Protein AF-A0A4Y9F0M6-F1 (afdb_monomer)

Sequence (57 aa):
MKAARFYDNKDIRIEDIDEPAAGAGEVLIKVAWCGICGTDLHEYLDGPIFCPTHSTP

InterPro domains:
  IPR011032 GroES-like superfamily [SSF50129] (1-49)
  IPR013154 Alcohol dehydrogenase-like, N-terminal [PF08240] (23-49)
  IPR050129 Zinc-containing alcohol dehydrogenase [PTHR43401] (1-46)

Nearest PDB structures (foldseek):
  1ped-assembly1_D  TM=8.293E-01  e=1.302E+00  Clostridium beijerinckii
  3fsr-assembly1_D  TM=8.689E-01  e=2.553E+00  Thermoanaerobacter brockii
  2oui-assembly1_A  TM=6.915E-01  e=3.125E+00  Entamoeba histolytica

pLDDT: mean 94.16, std 3.59, range [77.75, 98.19]

Solvent-accessible surface area (backbone atoms only — not comparable to full-atom values): 3920 Å² total; per-residue (Å²): 73,80,45,81,47,82,79,50,54,74,36,71,46,81,42,79,46,83,75,85,80,62,58,95,96,54,79,80,79,84,82,88,78,87,82,89,54,75,63,58,53,46,32,36,74,77,18,69,76,83,56,69,44,93,92,54,115

Organism: NCBI:txid85336

Radius of gyration: 13.79 Å; Cα contacts (8 Å, |Δi|>4): 52; chains: 1; bounding box: 28×29×33 Å

Structure (mmCIF, N/CA/C/O backbone):
data_AF-A0A4Y9F0M6-F1
#
_entry.id   AF-A0A4Y9F0M6-F1
#
loop_
_atom_site.group_PDB
_atom_site.id
_atom_site.type_symbol
_atom_site.label_atom_id
_atom_site.label_alt_id
_atom_site.label_comp_id
_atom_site.label_asym_id
_atom_site.label_entity_id
_atom_site.label_seq_id
_atom_site.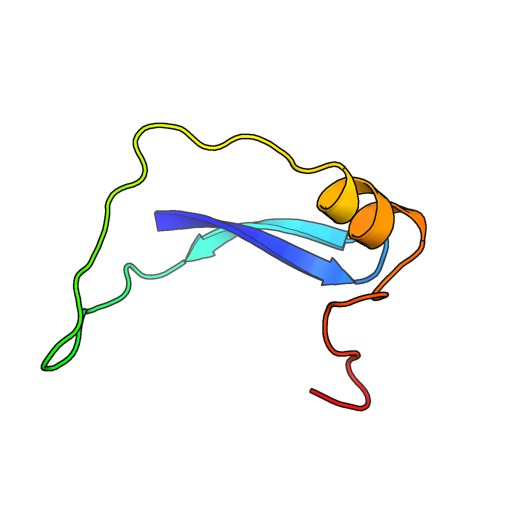pdbx_PDB_ins_code
_atom_site.Cartn_x
_atom_site.Cartn_y
_atom_site.Cartn_z
_atom_site.occupancy
_atom_site.B_iso_or_equiv
_atom_site.auth_seq_id
_atom_site.auth_comp_id
_atom_site.auth_asym_id
_atom_site.auth_atom_id
_atom_site.pdbx_PDB_model_num
ATOM 1 N N . MET A 1 1 ? -13.316 -3.497 -0.390 1.00 94.56 1 MET A N 1
ATOM 2 C CA . MET A 1 1 ? -12.636 -2.201 -0.578 1.00 94.56 1 MET A CA 1
ATOM 3 C C . MET A 1 1 ? -11.575 -2.294 -1.669 1.00 94.56 1 MET A C 1
ATOM 5 O O . MET A 1 1 ? -11.011 -3.363 -1.854 1.00 94.56 1 MET A O 1
ATOM 9 N N . LYS A 1 2 ? -11.285 -1.190 -2.374 1.00 94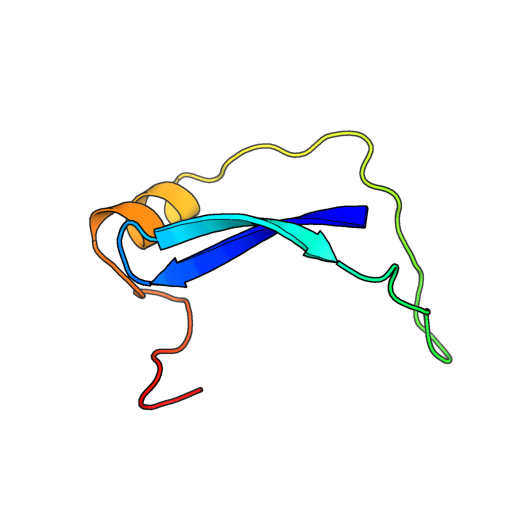.81 2 LYS A N 1
ATOM 10 C CA . LYS A 1 2 ? -10.189 -1.144 -3.357 1.00 94.81 2 LYS A CA 1
ATOM 11 C C . LYS A 1 2 ? -8.829 -1.099 -2.664 1.00 94.81 2 LYS A C 1
ATOM 13 O O . LYS A 1 2 ? -8.661 -0.316 -1.730 1.00 94.81 2 LYS A O 1
ATOM 18 N N . ALA A 1 3 ? -7.871 -1.879 -3.152 1.00 96.56 3 ALA A N 1
ATOM 19 C CA . ALA A 1 3 ? -6.499 -1.916 -2.656 1.00 96.56 3 ALA A CA 1
ATOM 20 C C . ALA A 1 3 ? -5.493 -2.040 -3.809 1.00 96.56 3 ALA A C 1
ATOM 22 O O . ALA A 1 3 ? -5.757 -2.728 -4.793 1.00 96.56 3 ALA A O 1
ATOM 23 N N . ALA A 1 4 ? -4.335 -1.392 -3.668 1.00 95.62 4 ALA A N 1
ATOM 24 C CA . ALA A 1 4 ? -3.162 -1.665 -4.492 1.00 95.62 4 ALA A CA 1
ATOM 25 C C . ALA A 1 4 ? -2.335 -2.759 -3.808 1.00 95.62 4 ALA A C 1
ATOM 27 O O . ALA A 1 4 ? -1.985 -2.611 -2.637 1.00 95.62 4 ALA A O 1
ATOM 28 N N . ARG A 1 5 ? -2.052 -3.858 -4.509 1.00 94.56 5 ARG A N 1
ATOM 29 C CA . ARG A 1 5 ? -1.330 -5.013 -3.962 1.00 94.56 5 ARG A CA 1
ATOM 30 C C . ARG A 1 5 ? -0.112 -5.328 -4.813 1.00 94.56 5 ARG A C 1
ATOM 32 O O . ARG A 1 5 ? -0.219 -5.411 -6.034 1.00 94.56 5 ARG A O 1
ATOM 39 N N . PHE A 1 6 ? 1.026 -5.478 -4.146 1.00 94.19 6 PHE A N 1
ATOM 40 C CA . PHE A 1 6 ? 2.300 -5.858 -4.743 1.00 94.19 6 PHE A CA 1
ATOM 41 C C . PHE A 1 6 ? 2.416 -7.385 -4.772 1.00 94.19 6 PHE A C 1
ATOM 43 O O . PHE A 1 6 ? 2.260 -8.032 -3.737 1.00 94.19 6 PHE A O 1
ATOM 50 N N . TYR A 1 7 ? 2.651 -7.944 -5.957 1.00 93.19 7 TYR A N 1
ATOM 51 C CA . TYR A 1 7 ? 2.797 -9.383 -6.184 1.00 93.19 7 TYR A CA 1
ATOM 52 C C . TYR A 1 7 ? 4.234 -9.774 -6.535 1.00 93.19 7 TYR A C 1
ATOM 54 O O . TYR A 1 7 ? 4.679 -10.852 -6.139 1.00 93.19 7 TYR A O 1
ATOM 62 N N . ASP A 1 8 ? 4.940 -8.917 -7.275 1.00 92.56 8 ASP A N 1
ATOM 63 C CA . ASP A 1 8 ? 6.356 -9.054 -7.626 1.00 92.56 8 ASP A CA 1
ATOM 64 C C . ASP A 1 8 ? 6.875 -7.755 -8.283 1.00 92.56 8 ASP A C 1
ATOM 66 O O . ASP A 1 8 ? 6.122 -6.794 -8.478 1.00 92.56 8 ASP A O 1
ATOM 70 N N . ASN A 1 9 ? 8.153 -7.737 -8.677 1.00 93.75 9 ASN A N 1
ATOM 71 C CA . ASN A 1 9 ? 8.763 -6.692 -9.498 1.00 93.75 9 ASN A CA 1
ATOM 72 C C . ASN A 1 9 ? 7.868 -6.367 -10.709 1.00 93.75 9 ASN A C 1
ATOM 74 O O . ASN A 1 9 ? 7.515 -7.249 -11.496 1.00 93.75 9 ASN A O 1
ATOM 78 N N . LYS A 1 10 ? 7.516 -5.087 -10.866 1.00 95.31 10 LYS A N 1
ATOM 79 C CA . LYS A 1 10 ? 6.607 -4.570 -11.903 1.00 95.31 10 LYS A CA 1
ATOM 80 C C . LYS A 1 10 ? 5.199 -5.179 -11.911 1.00 95.31 10 LYS A C 1
ATOM 82 O O . LYS A 1 10 ? 4.478 -5.016 -12.894 1.00 95.31 10 LYS A O 1
ATOM 87 N N . ASP A 1 11 ? 4.773 -5.817 -10.823 1.00 95.56 11 ASP A N 1
ATOM 88 C CA . ASP A 1 11 ? 3.446 -6.419 -10.681 1.00 95.56 11 ASP A CA 1
ATOM 89 C C . ASP A 1 11 ? 2.715 -5.831 -9.466 1.00 95.56 11 ASP A C 1
ATOM 91 O O . ASP A 1 11 ? 2.709 -6.382 -8.362 1.00 95.56 11 ASP A O 1
ATOM 95 N N . ILE A 1 12 ? 2.100 -4.665 -9.687 1.00 95.94 12 ILE A N 1
ATOM 96 C CA . ILE A 1 12 ? 1.132 -4.065 -8.765 1.00 95.94 12 ILE A CA 1
ATOM 97 C C . ILE A 1 12 ? -0.243 -4.113 -9.416 1.00 95.94 12 ILE A C 1
ATOM 99 O O . ILE A 1 12 ? -0.429 -3.658 -10.546 1.00 95.94 12 ILE A O 1
ATOM 103 N N . ARG A 1 13 ? -1.227 -4.616 -8.673 1.00 97.31 13 ARG A N 1
ATOM 104 C CA . ARG A 1 13 ? -2.608 -4.756 -9.142 1.00 97.31 13 ARG A CA 1
ATOM 105 C C . ARG A 1 13 ? -3.545 -3.953 -8.262 1.00 97.31 13 ARG A C 1
ATOM 107 O O . ARG A 1 13 ? -3.374 -3.902 -7.046 1.00 97.31 13 ARG A O 1
ATOM 114 N N . ILE A 1 14 ? -4.538 -3.330 -8.889 1.00 97.31 14 ILE A N 1
ATOM 115 C CA . ILE A 1 14 ? -5.651 -2.703 -8.180 1.00 97.31 14 ILE A CA 1
ATOM 116 C C . ILE A 1 14 ? -6.793 -3.706 -8.142 1.00 97.31 14 ILE A C 1
ATOM 118 O O . ILE A 1 14 ? -7.323 -4.081 -9.186 1.00 97.31 14 ILE A O 1
ATOM 122 N N . GLU A 1 15 ? -7.170 -4.124 -6.944 1.00 98.06 15 GLU A N 1
ATOM 123 C CA . GLU A 1 15 ? -8.170 -5.165 -6.731 1.00 98.06 15 GLU A CA 1
ATOM 124 C C . GLU A 1 15 ? -9.244 -4.694 -5.755 1.00 98.06 15 GLU A C 1
ATOM 126 O O . GLU A 1 15 ? -9.007 -3.832 -4.905 1.00 98.06 15 GLU A O 1
ATOM 131 N N . ASP A 1 16 ? -10.435 -5.273 -5.873 1.00 97.81 16 ASP A N 1
ATOM 132 C CA . ASP A 1 16 ? -11.472 -5.182 -4.853 1.00 97.81 16 ASP A CA 1
ATOM 133 C C . ASP A 1 16 ? -11.326 -6.390 -3.915 1.00 97.81 16 ASP A C 1
ATOM 135 O O . ASP A 1 16 ? -11.471 -7.534 -4.335 1.00 97.81 16 ASP A O 1
ATOM 139 N N . ILE A 1 17 ? -11.004 -6.122 -2.650 1.00 96.38 17 ILE A N 1
ATOM 140 C CA . ILE A 1 17 ? -10.840 -7.124 -1.585 1.00 96.38 17 ILE A CA 1
ATOM 141 C C . ILE A 1 17 ? -11.968 -7.010 -0.559 1.00 96.38 17 ILE A C 1
ATOM 143 O O . ILE A 1 17 ? -12.656 -5.989 -0.513 1.00 96.38 17 ILE A O 1
ATOM 147 N N . ASP A 1 18 ? -12.145 -8.002 0.307 1.00 97.00 18 ASP A N 1
ATOM 148 C CA . ASP A 1 18 ? -13.087 -7.885 1.423 1.00 97.00 18 ASP A CA 1
ATOM 149 C C . ASP A 1 18 ? -12.649 -6.799 2.417 1.00 97.00 18 ASP A C 1
ATOM 151 O O . ASP A 1 18 ? -11.464 -6.489 2.561 1.00 97.00 18 ASP A O 1
ATOM 155 N N . GLU A 1 19 ? -13.619 -6.165 3.074 1.00 95.06 19 GLU A N 1
ATOM 156 C CA . GLU A 1 19 ? -13.318 -5.202 4.132 1.00 95.06 19 GLU A CA 1
ATOM 157 C C . GLU A 1 19 ? -12.820 -5.952 5.379 1.00 95.06 19 GLU A C 1
ATOM 159 O O . GLU A 1 19 ? -13.492 -6.884 5.832 1.00 95.06 19 GLU A O 1
ATOM 164 N N . PRO A 1 20 ? -11.647 -5.594 5.932 1.00 94.19 20 PRO A N 1
ATOM 165 C CA . PRO A 1 20 ? -11.113 -6.284 7.096 1.00 94.19 20 PRO A CA 1
ATOM 166 C C . PRO A 1 20 ? -11.948 -5.982 8.346 1.00 94.19 20 PRO A C 1
ATOM 168 O O . PRO A 1 20 ? -12.475 -4.883 8.511 1.00 94.19 20 PRO A O 1
ATOM 171 N N . ALA A 1 21 ? -12.029 -6.951 9.257 1.00 96.12 21 ALA A N 1
ATOM 172 C CA . ALA A 1 21 ? -12.658 -6.782 10.563 1.00 96.12 21 ALA A CA 1
ATOM 173 C C . ALA A 1 21 ? -11.583 -6.579 11.637 1.00 96.12 21 ALA A C 1
ATOM 175 O O . ALA A 1 21 ? -10.620 -7.339 11.692 1.00 96.12 21 ALA A O 1
ATOM 176 N N . ALA A 1 22 ? -11.759 -5.575 12.497 1.00 97.44 22 ALA A N 1
ATOM 177 C CA . ALA A 1 22 ? -10.866 -5.354 13.631 1.00 97.44 22 ALA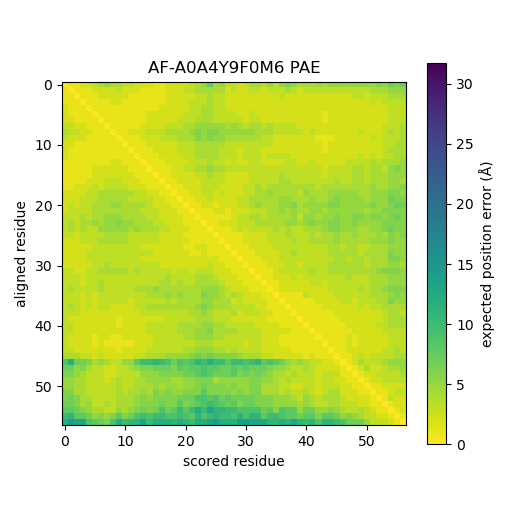 A CA 1
ATOM 178 C C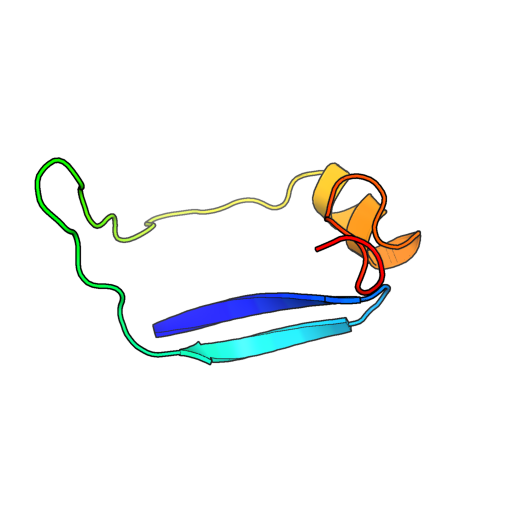 . ALA A 1 22 ? -11.155 -6.362 14.755 1.00 97.44 22 ALA A C 1
ATOM 180 O O . ALA A 1 22 ? -12.307 -6.528 15.168 1.00 97.44 22 ALA A O 1
ATOM 181 N N . GLY A 1 23 ? -10.109 -7.021 15.254 1.00 97.62 23 GLY A N 1
ATOM 182 C CA . GLY A 1 23 ? -10.167 -7.893 16.421 1.00 97.62 23 GLY A CA 1
ATOM 183 C C . GLY A 1 23 ? -10.140 -7.139 17.756 1.00 97.62 23 GLY A C 1
ATOM 184 O O . GLY A 1 23 ? -10.187 -5.909 17.831 1.00 97.62 23 GLY A O 1
ATOM 185 N N . ALA A 1 24 ? -10.048 -7.893 18.854 1.00 98.12 24 ALA A N 1
ATOM 186 C CA . ALA A 1 24 ? -9.924 -7.310 20.186 1.00 98.12 24 ALA A CA 1
ATOM 187 C C . ALA A 1 24 ? -8.594 -6.547 20.325 1.00 98.12 24 ALA A C 1
ATOM 189 O O . ALA A 1 24 ? -7.523 -7.133 20.199 1.00 98.12 24 ALA A O 1
ATOM 190 N N . GLY A 1 25 ? -8.673 -5.249 20.624 1.00 98.19 25 GLY A N 1
ATOM 191 C CA . GLY A 1 25 ? -7.502 -4.375 20.757 1.00 98.19 25 GLY A CA 1
ATOM 192 C C . GLY A 1 25 ? -7.029 -3.728 19.450 1.00 98.19 25 GLY A C 1
ATOM 193 O O . GLY A 1 25 ? -6.062 -2.972 19.478 1.00 98.19 25 GLY A O 1
ATOM 194 N N . GLU A 1 26 ? -7.711 -3.970 18.331 1.00 98.19 26 GLU A N 1
ATOM 195 C CA . GLU A 1 26 ? -7.394 -3.375 17.031 1.00 98.19 26 GLU A CA 1
ATOM 196 C C . GLU A 1 26 ? -8.388 -2.266 16.664 1.00 98.19 26 GLU A C 1
ATOM 198 O O . GLU A 1 26 ? -9.498 -2.187 17.194 1.00 98.19 26 GLU A O 1
ATOM 203 N N . VAL A 1 27 ? -7.998 -1.404 15.724 1.00 97.31 27 VAL A N 1
ATOM 204 C CA . VAL A 1 27 ? -8.874 -0.375 15.153 1.00 97.31 27 VAL A CA 1
ATOM 205 C C . VAL A 1 27 ? -8.835 -0.438 13.633 1.00 97.31 27 VAL A C 1
ATOM 207 O O . VAL A 1 27 ? -7.770 -0.578 13.034 1.00 97.31 27 VAL A O 1
ATOM 210 N N . LEU A 1 28 ? -10.002 -0.296 13.005 1.00 96.44 28 LEU A N 1
ATOM 211 C CA . LEU A 1 28 ? -10.114 -0.170 11.556 1.00 96.44 28 LEU A CA 1
ATOM 212 C C . LEU A 1 28 ? -10.091 1.309 11.162 1.00 96.44 28 LEU A C 1
ATOM 214 O O . LEU A 1 28 ? -10.910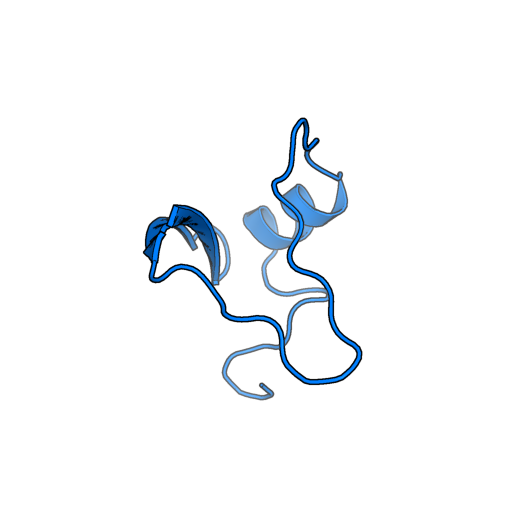 2.097 11.637 1.00 96.44 28 LEU A O 1
ATOM 218 N N . ILE A 1 29 ? -9.163 1.687 10.281 1.00 95.50 29 ILE A N 1
ATOM 219 C CA . ILE A 1 29 ? -8.974 3.074 9.847 1.00 95.50 29 ILE A CA 1
ATOM 220 C C . ILE A 1 29 ? -9.350 3.211 8.375 1.00 95.50 29 ILE A C 1
ATOM 222 O O . ILE A 1 29 ? -8.751 2.588 7.500 1.00 95.50 29 ILE A O 1
ATOM 226 N N . LYS A 1 30 ? -10.294 4.111 8.086 1.00 95.00 30 LYS A N 1
ATOM 227 C CA . LYS A 1 30 ? -10.549 4.571 6.721 1.00 95.00 30 LYS A CA 1
ATOM 228 C C . LYS A 1 30 ? -9.543 5.661 6.354 1.00 95.00 30 LYS A C 1
ATOM 230 O O . LYS A 1 30 ? -9.602 6.769 6.882 1.00 95.00 30 LYS A O 1
ATOM 235 N N . VAL A 1 31 ? -8.634 5.345 5.437 1.00 94.12 31 VAL A N 1
ATOM 236 C CA . VAL A 1 31 ? -7.594 6.270 4.964 1.00 94.12 31 VAL A CA 1
ATOM 237 C C . VAL A 1 31 ? -8.227 7.461 4.233 1.00 94.12 31 VAL A C 1
ATOM 239 O O . VAL A 1 31 ? -8.946 7.275 3.253 1.00 94.12 31 VAL A O 1
ATOM 242 N N . ALA A 1 32 ? -7.957 8.684 4.702 1.00 96.50 32 ALA A N 1
ATOM 243 C CA . ALA A 1 32 ? -8.398 9.920 4.043 1.00 96.50 32 ALA A CA 1
ATOM 244 C C . ALA A 1 32 ? -7.431 10.361 2.930 1.00 96.50 32 ALA A C 1
ATOM 246 O O . ALA A 1 32 ? -7.871 10.794 1.867 1.00 96.50 32 ALA A O 1
ATOM 247 N N . TRP A 1 33 ? -6.123 10.206 3.166 1.00 96.88 33 TRP A N 1
ATOM 248 C CA . TRP A 1 33 ? -5.049 10.528 2.226 1.00 96.88 33 TRP A CA 1
ATOM 249 C C . TRP A 1 33 ? -3.884 9.552 2.394 1.00 96.88 33 TRP A C 1
ATOM 251 O O . TRP A 1 33 ? -3.573 9.149 3.513 1.00 96.88 33 TRP A O 1
ATOM 261 N N . CYS A 1 34 ? -3.233 9.201 1.287 1.00 94.44 34 CYS A N 1
ATOM 262 C CA . CYS A 1 34 ? -2.024 8.385 1.256 1.00 94.44 34 CYS A CA 1
ATOM 263 C C . CYS A 1 34 ? -1.084 8.932 0.175 1.00 94.44 34 CYS A C 1
ATOM 265 O O . CYS A 1 34 ? -1.549 9.418 -0.858 1.00 94.44 34 CYS A O 1
ATOM 267 N N . GLY A 1 35 ? 0.220 8.887 0.434 1.00 94.56 35 GLY A N 1
ATOM 268 C CA . GLY A 1 35 ? 1.265 9.288 -0.504 1.00 94.56 35 GLY A CA 1
ATOM 269 C C . GLY A 1 35 ? 2.180 8.109 -0.814 1.00 94.56 35 GLY A C 1
ATOM 270 O O . GLY A 1 35 ? 2.304 7.198 -0.003 1.00 94.56 35 GLY A O 1
ATOM 271 N N . ILE A 1 36 ? 2.816 8.150 -1.982 1.00 94.44 36 ILE A N 1
ATOM 272 C CA . ILE A 1 36 ? 3.803 7.149 -2.398 1.00 94.44 36 ILE A CA 1
ATOM 273 C C . ILE A 1 36 ? 5.150 7.488 -1.755 1.00 94.44 36 ILE A C 1
ATOM 275 O O . ILE A 1 36 ? 5.591 8.641 -1.802 1.00 94.44 36 ILE A O 1
ATOM 279 N N . CYS A 1 37 ? 5.808 6.490 -1.173 1.00 94.44 37 CYS A N 1
ATOM 280 C CA . CYS A 1 37 ? 7.170 6.602 -0.669 1.00 94.44 37 CYS A CA 1
ATOM 281 C C . CYS A 1 37 ? 8.185 6.277 -1.777 1.00 94.44 37 CYS A C 1
ATOM 283 O O . CYS A 1 37 ? 7.917 5.481 -2.674 1.00 94.44 37 CYS A O 1
ATOM 285 N N . GLY A 1 38 ? 9.399 6.829 -1.697 1.00 95.19 38 GLY A N 1
ATOM 286 C CA . GLY A 1 38 ? 10.483 6.456 -2.616 1.00 95.19 38 GLY A CA 1
ATOM 287 C C . GLY A 1 38 ? 10.827 4.961 -2.569 1.00 95.19 38 GLY A C 1
ATOM 288 O O . GLY A 1 38 ? 11.204 4.387 -3.585 1.00 95.19 38 GLY A O 1
ATOM 289 N N . THR A 1 39 ? 10.637 4.307 -1.418 1.00 94.75 39 THR A N 1
ATOM 290 C CA . THR A 1 39 ? 10.846 2.858 -1.273 1.00 94.75 39 THR A CA 1
ATOM 291 C C . THR A 1 39 ? 9.860 2.040 -2.097 1.00 94.75 39 THR A C 1
ATOM 293 O O . THR A 1 39 ? 10.261 1.022 -2.643 1.00 94.75 39 THR A O 1
ATOM 296 N N . ASP A 1 40 ? 8.620 2.507 -2.273 1.00 94.88 40 ASP A N 1
ATOM 297 C CA . ASP A 1 40 ? 7.623 1.808 -3.096 1.00 94.88 40 ASP A CA 1
ATOM 298 C C . ASP A 1 40 ? 8.086 1.723 -4.558 1.00 94.88 40 ASP A C 1
ATOM 300 O O . ASP A 1 40 ? 7.865 0.725 -5.242 1.00 94.88 40 ASP A O 1
ATOM 304 N N . LEU A 1 41 ? 8.769 2.770 -5.039 1.0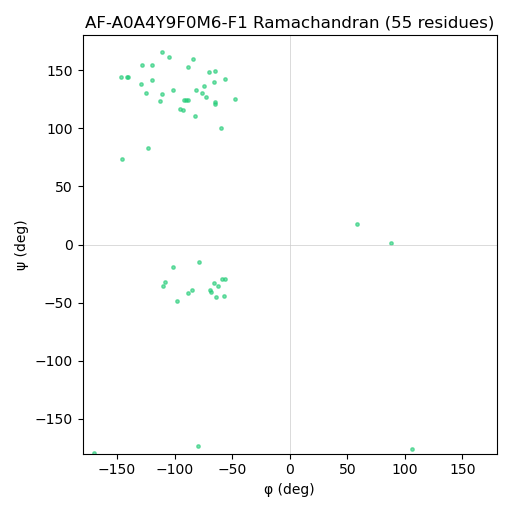0 94.50 41 LEU A N 1
ATOM 305 C CA . LEU A 1 41 ? 9.333 2.794 -6.385 1.00 94.50 41 LEU A CA 1
ATOM 306 C C . LEU A 1 41 ? 10.501 1.812 -6.530 1.00 94.50 41 LEU A C 1
ATOM 308 O O . LEU A 1 41 ? 10.604 1.157 -7.565 1.00 94.50 41 LEU A O 1
ATOM 312 N N . HIS A 1 42 ? 11.354 1.696 -5.509 1.00 94.81 42 HIS A N 1
ATOM 313 C CA . HIS A 1 42 ? 12.441 0.715 -5.499 1.00 94.81 42 HIS A CA 1
ATOM 314 C C . HIS A 1 42 ? 11.903 -0.720 -5.513 1.00 94.81 42 HIS A C 1
ATOM 316 O O . HIS A 1 42 ? 12.338 -1.508 -6.347 1.00 94.81 42 HIS A O 1
ATOM 322 N N . GLU A 1 43 ? 10.894 -1.030 -4.693 1.00 95.38 43 GLU A N 1
ATOM 323 C CA . GLU A 1 43 ? 10.218 -2.338 -4.725 1.00 95.38 43 GLU A CA 1
ATOM 324 C C . GLU A 1 43 ? 9.635 -2.639 -6.114 1.00 95.38 43 GLU A C 1
ATOM 326 O O . GLU A 1 43 ? 9.801 -3.729 -6.664 1.00 95.38 43 GLU A O 1
ATOM 331 N N . TYR A 1 44 ? 8.979 -1.647 -6.726 1.00 94.81 44 TYR A N 1
ATOM 332 C CA . TYR A 1 44 ? 8.355 -1.817 -8.034 1.00 94.81 44 TYR A CA 1
ATOM 333 C C . TYR A 1 44 ? 9.363 -2.001 -9.174 1.00 94.81 44 TYR A C 1
ATOM 335 O O . TYR A 1 44 ? 9.098 -2.791 -10.075 1.00 94.81 44 TYR A O 1
ATOM 343 N N . LEU A 1 45 ? 10.475 -1.258 -9.190 1.00 94.50 45 LEU A N 1
ATOM 344 C CA . LEU A 1 45 ? 11.425 -1.260 -10.309 1.00 94.50 45 LEU A CA 1
ATOM 345 C C . LEU A 1 45 ? 12.503 -2.340 -10.189 1.00 94.50 45 LEU A C 1
ATOM 347 O O . LEU A 1 45 ? 12.846 -2.976 -11.193 1.00 94.50 45 LEU A O 1
ATOM 351 N N . ASP A 1 46 ? 13.033 -2.519 -8.983 1.00 93.88 46 ASP A N 1
ATOM 352 C CA . ASP A 1 46 ? 14.219 -3.332 -8.715 1.00 93.88 46 ASP A CA 1
ATOM 353 C C . ASP A 1 46 ? 13.838 -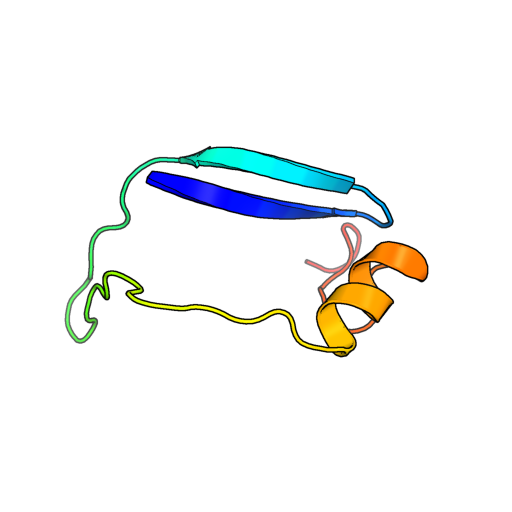4.712 -8.143 1.00 93.88 46 ASP A C 1
ATOM 355 O O . ASP A 1 46 ? 14.585 -5.679 -8.303 1.00 93.88 46 ASP A O 1
ATOM 359 N N . GLY A 1 47 ? 12.619 -4.843 -7.611 1.00 89.31 47 GLY A N 1
ATOM 360 C CA . GLY A 1 47 ? 12.041 -6.078 -7.084 1.00 89.31 47 GLY A CA 1
ATOM 361 C C . GLY A 1 47 ? 11.989 -6.098 -5.560 1.00 89.31 47 GLY A C 1
ATOM 362 O O . GLY A 1 47 ? 12.334 -5.093 -4.945 1.00 89.31 47 GLY A O 1
ATOM 363 N N . PRO A 1 48 ? 11.557 -7.223 -4.956 1.00 89.94 48 PRO A N 1
ATOM 364 C CA . PRO A 1 48 ? 11.426 -7.342 -3.508 1.00 89.94 48 PRO A CA 1
ATOM 365 C C . PRO A 1 48 ? 12.778 -7.107 -2.812 1.00 89.94 48 PRO A C 1
ATOM 367 O O . PRO A 1 48 ? 13.634 -7.995 -2.791 1.00 89.94 48 PRO A O 1
ATOM 370 N N . ILE A 1 49 ? 12.980 -5.899 -2.275 1.00 91.88 49 ILE A N 1
ATOM 371 C CA . ILE A 1 49 ? 14.185 -5.492 -1.530 1.00 91.88 49 ILE A CA 1
ATOM 372 C C . ILE A 1 49 ? 13.922 -5.603 -0.029 1.00 91.88 49 ILE A C 1
ATOM 374 O O . ILE A 1 49 ? 14.729 -6.173 0.706 1.00 91.88 49 ILE A O 1
ATOM 378 N N . PHE A 1 50 ? 12.799 -5.048 0.425 1.00 89.12 50 PHE A N 1
ATOM 379 C CA . PHE A 1 50 ? 12.341 -5.080 1.812 1.00 89.12 50 PHE A CA 1
ATOM 380 C C . PHE A 1 50 ? 11.131 -5.997 1.982 1.00 89.12 50 PHE A C 1
ATOM 382 O O . PHE A 1 50 ? 10.976 -6.610 3.039 1.00 89.12 50 PHE A O 1
ATOM 389 N N . CYS A 1 51 ? 10.277 -6.107 0.962 1.00 89.62 51 CYS A N 1
ATOM 390 C CA . CYS A 1 51 ? 9.182 -7.069 0.967 1.00 89.62 51 CYS A CA 1
ATOM 391 C C . CYS A 1 51 ? 9.711 -8.522 0.938 1.00 89.62 51 CYS A C 1
ATOM 393 O O . CYS A 1 51 ? 10.656 -8.814 0.202 1.00 89.62 51 CYS A O 1
ATOM 395 N N . PRO A 1 52 ? 9.101 -9.454 1.698 1.00 90.38 52 P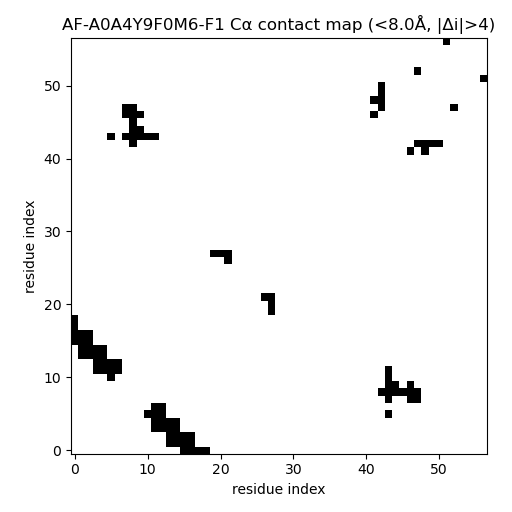RO A N 1
ATOM 396 C CA . PRO A 1 52 ? 9.443 -10.874 1.634 1.00 90.38 52 PRO A CA 1
ATOM 397 C C . PRO A 1 52 ? 9.311 -11.442 0.214 1.00 90.38 52 PRO A C 1
ATOM 399 O O . PRO A 1 52 ? 8.391 -11.094 -0.528 1.00 90.38 52 PRO A O 1
ATOM 402 N N . THR A 1 53 ? 10.224 -12.339 -0.162 1.00 89.94 53 THR A N 1
ATOM 403 C CA . THR A 1 53 ? 10.162 -13.042 -1.455 1.00 89.94 53 THR A CA 1
ATOM 404 C C . THR A 1 53 ? 9.253 -14.266 -1.373 1.00 89.94 53 THR A C 1
ATOM 406 O O . THR A 1 53 ? 9.070 -14.838 -0.302 1.00 89.94 53 THR A O 1
ATOM 409 N N . HIS A 1 54 ? 8.772 -14.763 -2.515 1.00 87.38 54 HIS A N 1
ATOM 410 C CA . HIS A 1 54 ? 7.971 -15.999 -2.571 1.00 87.38 54 HIS A CA 1
ATOM 411 C C . HIS A 1 54 ? 8.673 -17.224 -1.962 1.00 87.38 54 HIS A C 1
ATOM 413 O O . HIS A 1 54 ? 8.015 -18.120 -1.442 1.00 87.38 54 HIS A O 1
ATOM 419 N N . SER A 1 55 ? 10.009 -17.274 -2.006 1.00 88.94 55 SER A N 1
ATOM 420 C CA . SER A 1 55 ? 10.796 -18.354 -1.393 1.00 88.94 55 SER A CA 1
ATOM 421 C C . SER A 1 55 ? 10.974 -18.223 0.123 1.00 88.94 55 SER A C 1
ATOM 423 O O . SER A 1 55 ? 11.378 -19.189 0.768 1.00 88.94 55 SER A O 1
ATOM 425 N N . THR A 1 56 ? 10.696 -17.048 0.689 1.00 85.38 56 THR A N 1
ATOM 426 C CA . THR A 1 56 ? 10.873 -16.718 2.112 1.00 85.38 56 THR A CA 1
ATOM 427 C C . THR A 1 56 ? 9.763 -15.748 2.558 1.00 85.38 56 THR A C 1
ATOM 429 O O . THR A 1 56 ? 10.051 -14.554 2.682 1.00 85.38 56 THR A O 1
ATOM 432 N N . PRO A 1 57 ? 8.515 -16.231 2.715 1.00 77.75 57 PRO A N 1
ATOM 433 C CA . PRO A 1 57 ?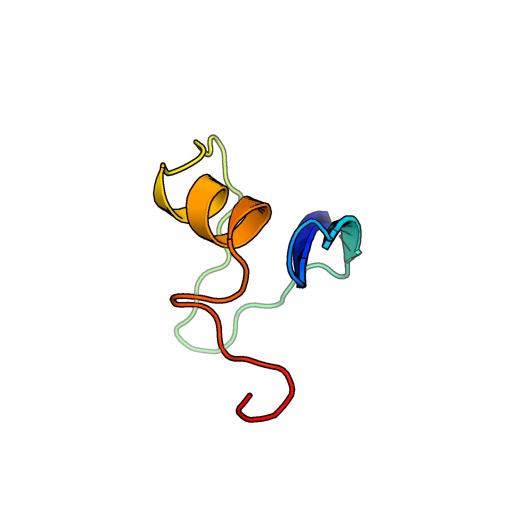 7.341 -15.396 2.985 1.00 77.75 57 PRO A CA 1
ATOM 434 C C . PRO A 1 57 ? 7.286 -14.840 4.412 1.00 77.75 57 PRO A C 1
ATOM 436 O O . PRO A 1 57 ? 7.860 -15.473 5.330 1.00 77.75 57 PRO A O 1
#

Secondary structure (DSSP, 8-state):
-EEEEEEETTEEEEEE-PPPPP-TT------S-----HHHHHHHHH--SSSPBTTB-

Foldseek 3Di:
DWDWDDDKAQDTDTDDDDQDDADVPGDDDDDPDDDDDPVNVCCRHVIPPPDADPVGD

Mean predicted aligned error: 3.29 Å